Protein AF-A0A960H8Z3-F1 (afdb_monomer)

Radius of gyration: 17.89 Å; Cα contacts (8 Å, |Δi|>4): 20; chains: 1; bounding box: 33×20×44 Å

pLDDT: mean 96.85, std 4.16, range [67.88, 98.81]

Mean predicted aligned error: 3.14 Å

Solvent-accessible surface area (backbone atoms only — not comparable to full-atom values): 4376 Å² total; per-residue (Å²): 112,68,68,61,47,46,50,59,26,46,71,40,38,93,81,33,74,81,40,69,64,73,86,65,78,86,64,77,69,78,78,52,90,79,76,58,71,82,77,53,88,59,101,50,68,96,60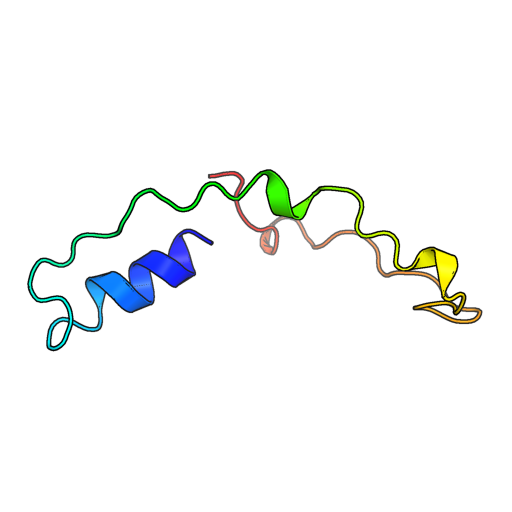,74,80,81,77,82,74,55,80,92,73,50,81,79,96,122

Secondary structure (DSSP, 8-state):
-HHHHHIIIII-TTT-TT-PPP-----GGGGS----GGG---TTTTS----PPPGGGSPP--

Sequence (62 aa):
FVQIKQHYYIVHADINPTGVVPKGPDLANWLTPHGREALGGSPFGDGTPPGPTRQEERVPVV

Foldseek 3Di:
DVVVQQCVLQVPCVVRVVSDRDPDDDDPCVPPDPPCCVVPDDPQVPDDDDDDDDPVPDDDPD

Nearest PDB structures (foldseek):
  4pts-assembly1_A  TM=9.804E-01  e=2.831E-05  Gordonia bronchialis DSM 43247
  3m1g-assembly1_A  TM=9.144E-01  e=2.855E-04  Corynebacterium glutamicum
  3m1g-assembly2_C  TM=9.315E-01  e=5.750E-04  Corynebacterium glutamicum

Structure (mmCIF, N/CA/C/O backbone):
data_AF-A0A960H8Z3-F1
#
_entry.id   AF-A0A960H8Z3-F1
#
loop_
_atom_site.group_PDB
_atom_site.id
_atom_site.type_symbol
_atom_site.label_atom_id
_atom_site.label_alt_id
_atom_site.label_comp_id
_atom_site.label_asym_id
_atom_site.label_entity_id
_atom_site.label_seq_id
_atom_site.pdbx_PDB_ins_code
_atom_site.Cartn_x
_atom_site.Cartn_y
_atom_site.Cartn_z
_atom_site.occupancy
_atom_site.B_iso_or_equiv
_atom_site.auth_seq_id
_atom_site.auth_comp_id
_atom_site.auth_asym_id
_atom_site.auth_atom_id
_atom_site.pdbx_PDB_model_num
ATOM 1 N N . PHE A 1 1 ? 2.368 -1.308 4.019 1.00 95.12 1 PHE A N 1
ATOM 2 C CA . PHE A 1 1 ? 1.015 -0.755 4.278 1.00 95.12 1 PHE A CA 1
ATOM 3 C C . PHE A 1 1 ? 0.551 -0.861 5.731 1.00 95.12 1 PHE A C 1
ATOM 5 O O . PHE A 1 1 ? -0.228 -0.013 6.152 1.00 95.12 1 PHE A O 1
ATOM 12 N N . VAL A 1 2 ? 1.018 -1.846 6.511 1.00 96.88 2 VAL A N 1
ATOM 13 C CA . VAL A 1 2 ? 0.613 -2.046 7.919 1.00 96.88 2 VAL A CA 1
ATOM 14 C C . VAL A 1 2 ? 0.725 -0.771 8.765 1.00 96.88 2 VAL A C 1
ATOM 16 O O . VAL A 1 2 ? -0.265 -0.355 9.359 1.00 96.88 2 VAL A O 1
ATOM 19 N N . GLN A 1 3 ? 1.884 -0.106 8.749 1.00 97.62 3 GLN A N 1
ATOM 20 C CA . GLN A 1 3 ? 2.122 1.102 9.551 1.00 97.62 3 GLN A CA 1
ATOM 21 C C . GLN A 1 3 ? 1.207 2.275 9.169 1.00 97.62 3 GLN A C 1
ATOM 23 O O . GLN A 1 3 ? 0.730 2.983 10.050 1.00 97.62 3 GLN A O 1
ATOM 28 N N . ILE A 1 4 ? 0.898 2.440 7.875 1.00 97.94 4 ILE A N 1
ATOM 29 C CA . ILE A 1 4 ? -0.057 3.457 7.401 1.00 97.94 4 ILE A CA 1
ATOM 30 C C . ILE A 1 4 ? -1.412 3.216 8.069 1.00 97.94 4 ILE A C 1
ATOM 32 O O . ILE A 1 4 ? -1.967 4.109 8.701 1.00 97.94 4 ILE A O 1
ATOM 36 N N . LYS A 1 5 ? -1.925 1.985 7.982 1.00 98.31 5 LYS A N 1
ATOM 37 C CA . LYS A 1 5 ? -3.222 1.631 8.568 1.00 98.31 5 LYS A CA 1
ATOM 38 C C . LYS A 1 5 ? -3.214 1.812 10.085 1.00 98.31 5 LYS A C 1
ATOM 40 O O . LYS A 1 5 ? -4.144 2.396 10.623 1.00 98.31 5 LYS A O 1
ATOM 45 N N . GLN A 1 6 ? -2.167 1.359 10.768 1.00 98.31 6 GLN A N 1
ATOM 46 C CA . GLN A 1 6 ? -2.046 1.518 12.217 1.00 98.31 6 GLN A CA 1
ATOM 47 C C . GLN A 1 6 ? -2.087 2.986 12.637 1.00 98.31 6 GLN A C 1
ATOM 49 O O . GLN A 1 6 ? -2.856 3.320 13.528 1.00 98.31 6 GLN A O 1
ATOM 54 N N . HIS A 1 7 ? -1.331 3.863 11.972 1.00 98.62 7 HIS A N 1
ATOM 55 C CA . HIS A 1 7 ? -1.343 5.284 12.305 1.00 98.62 7 HIS A CA 1
ATOM 56 C C . HIS A 1 7 ? -2.760 5.866 12.210 1.00 98.62 7 HIS A C 1
AT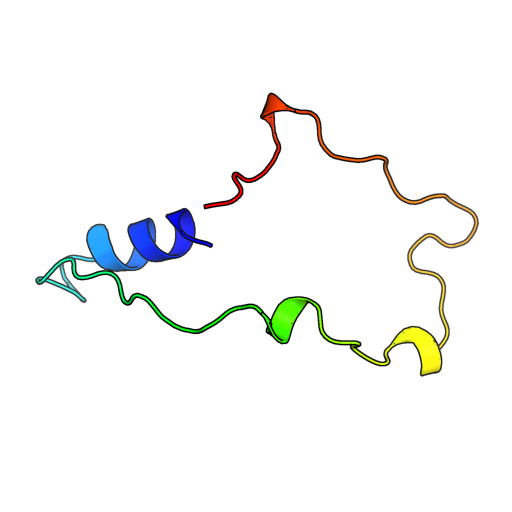OM 58 O O . HIS A 1 7 ? -3.279 6.372 13.200 1.00 98.62 7 HIS A O 1
ATOM 64 N N . TYR A 1 8 ? -3.426 5.707 11.065 1.00 98.75 8 TYR A N 1
ATOM 65 C CA . TYR A 1 8 ? -4.747 6.303 10.853 1.00 98.75 8 TYR A CA 1
ATOM 66 C C . TYR A 1 8 ? -5.847 5.694 11.728 1.00 98.75 8 TYR A C 1
ATOM 68 O O . TYR A 1 8 ? -6.704 6.430 12.207 1.00 98.75 8 TYR A O 1
ATOM 76 N N . TYR A 1 9 ? -5.853 4.375 11.937 1.00 98.75 9 TYR A N 1
ATOM 77 C CA . TYR A 1 9 ? -6.940 3.713 12.667 1.00 98.75 9 TYR A CA 1
ATOM 78 C C . TYR A 1 9 ? -6.748 3.700 14.185 1.00 98.75 9 TYR A C 1
ATOM 80 O O . TYR A 1 9 ? -7.739 3.522 14.888 1.00 98.75 9 TYR A O 1
ATOM 88 N N . ILE A 1 10 ? -5.523 3.889 14.690 1.00 98.62 10 ILE A N 1
ATOM 89 C CA . ILE A 1 10 ? -5.239 3.910 16.134 1.00 98.62 10 ILE A CA 1
ATOM 90 C C . ILE A 1 10 ? -5.118 5.344 16.654 1.00 98.62 10 ILE A C 1
ATOM 92 O O . ILE A 1 10 ? -5.679 5.653 17.700 1.00 98.62 10 ILE A O 1
ATOM 96 N N . VAL A 1 11 ? -4.390 6.225 15.956 1.00 98.81 11 VAL A N 1
ATOM 97 C CA . VAL A 1 11 ? -4.105 7.578 16.471 1.00 98.81 11 VAL A CA 1
ATOM 98 C C . VAL A 1 11 ? -5.330 8.487 16.382 1.00 98.81 11 VAL A C 1
ATOM 100 O O . VAL A 1 11 ? -5.551 9.292 17.281 1.00 98.81 11 VAL A O 1
ATOM 103 N N . HIS A 1 12 ? -6.162 8.350 15.345 1.00 98.75 12 HIS A N 1
ATOM 104 C CA . HIS A 1 12 ? -7.385 9.148 15.200 1.00 98.75 12 HIS A CA 1
ATOM 105 C C . HIS A 1 12 ? -8.539 8.599 16.053 1.00 98.75 12 HIS A C 1
ATOM 107 O O . HIS A 1 12 ? -9.575 8.196 15.523 1.00 98.75 12 HIS A O 1
ATOM 113 N N . ALA A 1 13 ? -8.372 8.597 17.377 1.00 98.56 13 ALA A N 1
ATOM 114 C CA . ALA A 1 13 ? -9.375 8.102 18.322 1.00 98.56 13 ALA A CA 1
ATOM 115 C C . ALA A 1 13 ? -10.699 8.889 18.272 1.00 98.56 13 ALA A C 1
ATOM 117 O O . ALA A 1 13 ? -11.758 8.309 18.495 1.00 98.56 13 ALA A O 1
ATOM 118 N N . ASP A 1 14 ? -10.661 10.171 17.896 1.00 98.69 14 ASP A N 1
ATOM 119 C CA . ASP A 1 14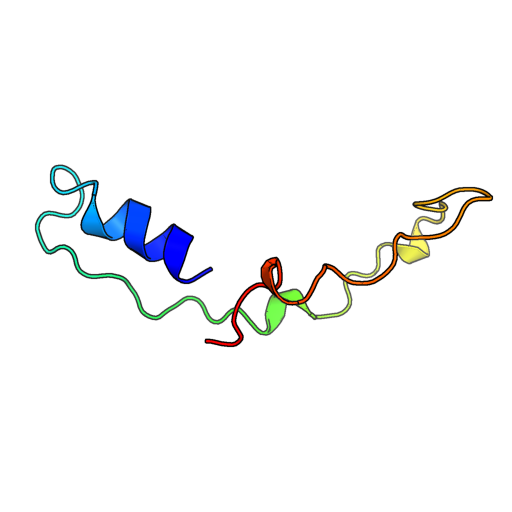 ? -11.868 10.993 17.720 1.00 98.69 14 ASP A CA 1
ATOM 120 C C . ASP A 1 14 ? -12.762 10.486 16.576 1.00 98.69 14 ASP A C 1
ATOM 122 O O . ASP A 1 14 ? -13.977 10.663 16.595 1.00 98.69 14 ASP A O 1
ATO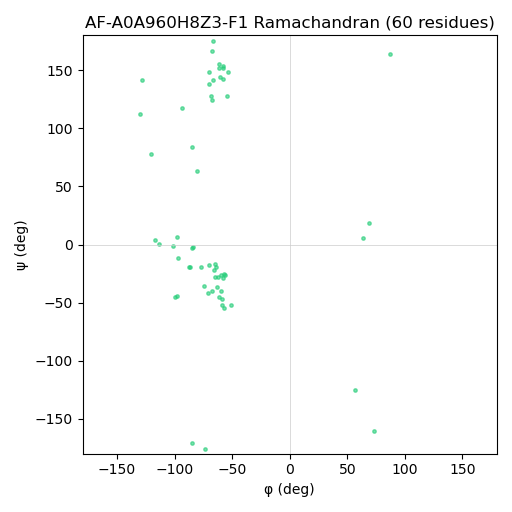M 126 N N . ILE A 1 15 ? -12.158 9.839 15.573 1.00 98.62 15 ILE A N 1
ATOM 127 C CA . ILE A 1 15 ? -12.853 9.296 14.399 1.00 98.62 15 ILE A CA 1
ATOM 128 C C . ILE A 1 15 ? -13.118 7.798 14.579 1.00 98.62 15 ILE A C 1
ATOM 130 O O . ILE A 1 15 ? -14.209 7.317 14.276 1.00 98.62 15 ILE A O 1
ATOM 134 N N . ASN A 1 16 ? -12.124 7.050 15.064 1.00 98.69 16 ASN A N 1
ATOM 135 C CA . ASN A 1 16 ? -12.213 5.620 15.332 1.00 98.69 16 ASN A CA 1
ATOM 136 C C . ASN A 1 16 ? -11.927 5.322 16.813 1.00 98.69 16 ASN A C 1
ATOM 138 O O . ASN A 1 16 ? -10.847 4.823 17.144 1.00 98.69 16 ASN A O 1
ATOM 142 N N . PRO A 1 17 ? -12.897 5.551 17.712 1.00 98.50 17 PRO A N 1
ATOM 143 C CA . PRO A 1 17 ? -12.702 5.336 19.147 1.00 98.50 17 PRO A CA 1
ATOM 144 C C . PRO A 1 17 ? -12.457 3.865 19.507 1.00 98.50 17 PRO A C 1
ATOM 146 O O . PRO A 1 17 ? -11.967 3.563 20.590 1.00 98.50 17 PRO A O 1
ATOM 149 N N . 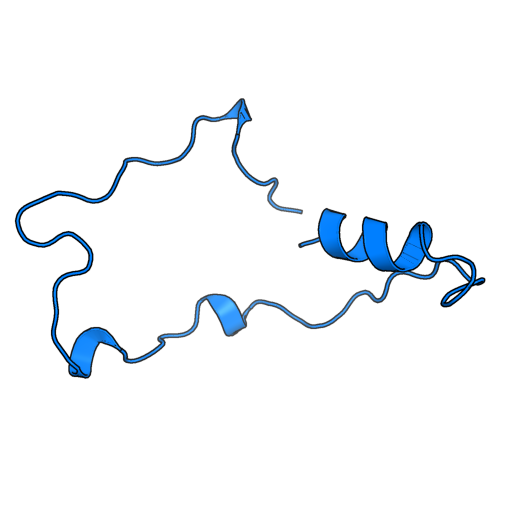THR A 1 18 ? -12.772 2.929 18.605 1.00 98.56 18 THR A N 1
ATOM 150 C CA . THR A 1 18 ? -12.516 1.497 18.818 1.00 98.56 18 THR A CA 1
ATOM 151 C C . THR A 1 18 ? -11.050 1.109 18.618 1.00 98.56 18 THR A C 1
ATOM 153 O O . THR A 1 18 ? -10.648 0.027 19.042 1.00 98.56 18 THR A O 1
ATOM 156 N N . GLY A 1 19 ? -10.262 1.934 17.915 1.00 98.31 19 GLY A N 1
ATOM 157 C CA . GLY A 1 19 ? -8.884 1.614 17.529 1.00 98.31 19 GLY A CA 1
ATOM 158 C C . GLY A 1 19 ? -8.744 0.419 16.573 1.00 98.31 19 GLY A C 1
ATOM 159 O O . GLY A 1 19 ? -7.626 -0.007 16.278 1.00 98.31 19 GLY A O 1
ATOM 160 N N . VAL A 1 20 ? -9.852 -0.158 16.087 1.00 98.69 20 VAL A N 1
ATOM 161 C CA . VAL A 1 20 ? -9.823 -1.348 15.230 1.00 98.69 20 VAL A CA 1
ATOM 162 C C . VAL A 1 20 ? -9.196 -1.004 13.885 1.00 98.69 20 VAL A C 1
ATOM 164 O O . VAL A 1 20 ? -9.676 -0.128 13.168 1.00 98.69 20 VAL A O 1
ATOM 167 N N . VAL A 1 21 ? -8.152 -1.749 13.522 1.00 98.62 21 VAL A N 1
ATOM 168 C CA . VAL A 1 21 ? -7.504 -1.668 12.212 1.00 98.62 21 VAL A CA 1
ATOM 169 C C . VAL A 1 21 ? -8.121 -2.728 11.292 1.00 98.62 21 VAL A C 1
ATOM 171 O O . VAL A 1 21 ? -7.984 -3.923 11.573 1.00 98.62 21 VAL A O 1
ATOM 174 N N . PRO A 1 22 ? -8.776 -2.352 10.179 1.00 98.25 22 PRO A N 1
ATOM 175 C CA . PRO A 1 22 ? -9.326 -3.324 9.238 1.00 98.25 22 PRO A CA 1
ATOM 176 C C . PRO A 1 22 ? -8.238 -4.254 8.694 1.00 98.25 22 PRO A C 1
ATOM 178 O O . PRO A 1 22 ? -7.128 -3.806 8.412 1.00 98.25 22 PRO A O 1
ATOM 181 N N . LYS A 1 23 ? -8.539 -5.543 8.491 1.00 97.31 23 LYS A N 1
ATOM 182 C CA . LYS A 1 23 ? -7.586 -6.477 7.857 1.00 97.31 23 LYS A CA 1
ATOM 183 C C . LYS A 1 23 ? -7.411 -6.200 6.363 1.00 97.31 23 LYS A C 1
ATOM 185 O O . LYS A 1 23 ? -6.279 -6.172 5.896 1.00 97.31 23 LYS A O 1
ATOM 190 N N . GLY A 1 24 ? -8.501 -5.917 5.653 1.00 96.38 24 GLY A N 1
ATOM 191 C CA . GLY A 1 24 ? -8.470 -5.572 4.231 1.00 96.38 24 GLY A CA 1
ATOM 192 C C . GLY A 1 24 ? -7.939 -4.157 3.933 1.00 96.38 24 GLY A C 1
ATOM 193 O O . GLY A 1 24 ? -7.531 -3.439 4.855 1.00 96.38 24 GLY A O 1
ATOM 194 N N . PRO A 1 25 ? -7.960 -3.737 2.658 1.00 96.88 25 PRO A N 1
ATOM 195 C CA . PRO A 1 25 ? -8.236 -4.573 1.482 1.00 96.88 25 PRO A CA 1
ATOM 196 C C . PRO A 1 25 ? -7.125 -5.610 1.243 1.00 96.88 25 PRO A C 1
ATOM 198 O O . PRO A 1 25 ? -6.052 -5.513 1.839 1.00 96.88 25 PRO A O 1
ATOM 201 N N . ASP A 1 26 ? -7.389 -6.595 0.382 1.00 97.12 26 ASP A N 1
ATOM 202 C CA . ASP A 1 26 ? -6.310 -7.374 -0.235 1.00 97.12 26 ASP A CA 1
ATOM 203 C C . ASP A 1 26 ? -5.497 -6.458 -1.166 1.00 97.12 26 ASP A C 1
ATOM 205 O O . ASP A 1 26 ? -6.051 -5.571 -1.817 1.00 97.12 26 ASP A O 1
ATOM 209 N N . LEU A 1 27 ? -4.180 -6.645 -1.178 1.00 96.38 27 LE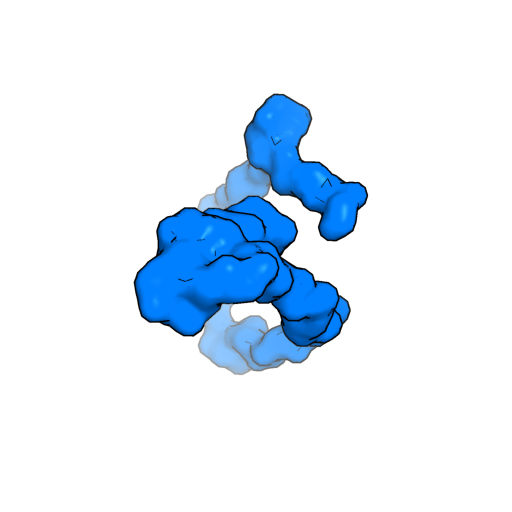U A N 1
ATOM 210 C CA . LEU A 1 27 ? -3.214 -5.804 -1.882 1.00 96.38 27 LEU A CA 1
ATOM 211 C C . LEU A 1 27 ? -2.515 -6.540 -3.027 1.00 96.38 27 LEU A C 1
ATOM 213 O O . LEU A 1 27 ? -1.677 -5.941 -3.703 1.00 96.38 27 LEU A O 1
ATOM 217 N N . ALA A 1 28 ? -2.845 -7.813 -3.269 1.00 96.38 28 ALA A N 1
ATOM 218 C CA . ALA A 1 28 ? -2.236 -8.608 -4.336 1.00 96.38 28 ALA A CA 1
ATOM 219 C C . ALA A 1 28 ? -2.385 -7.964 -5.729 1.00 96.38 28 ALA A C 1
ATOM 221 O O . ALA A 1 28 ? -1.540 -8.154 -6.604 1.00 96.38 28 ALA A O 1
ATOM 222 N N . ASN A 1 29 ? -3.422 -7.145 -5.928 1.00 96.94 29 ASN A N 1
ATOM 223 C CA . ASN A 1 29 ? -3.674 -6.453 -7.188 1.00 96.94 29 ASN A CA 1
ATOM 224 C C . ASN A 1 29 ? -2.602 -5.407 -7.554 1.00 96.94 29 ASN A C 1
ATOM 226 O O . ASN A 1 29 ? -2.458 -5.098 -8.735 1.00 96.94 29 ASN A O 1
ATOM 230 N N . TRP A 1 30 ? -1.824 -4.888 -6.595 1.00 97.00 30 TRP A N 1
ATOM 231 C CA . TRP A 1 30 ? -0.767 -3.897 -6.861 1.00 97.00 30 TRP A CA 1
ATOM 232 C C . TRP A 1 30 ? 0.316 -4.384 -7.828 1.00 97.00 30 TRP A C 1
ATOM 234 O O . TRP A 1 30 ? 0.952 -3.565 -8.485 1.00 97.00 30 TRP A O 1
ATOM 244 N N . LEU A 1 31 ? 0.532 -5.698 -7.907 1.00 97.19 31 LEU A N 1
ATOM 245 C CA . LEU A 1 31 ? 1.554 -6.308 -8.762 1.00 97.19 31 LEU A CA 1
ATOM 246 C C . LEU A 1 31 ? 0.990 -6.827 -10.091 1.00 97.19 31 LEU A C 1
ATOM 248 O O . LEU A 1 31 ? 1.704 -7.474 -10.855 1.00 97.19 31 LEU A O 1
ATOM 252 N N . THR A 1 32 ? -0.287 -6.566 -10.373 1.00 98.19 32 THR A N 1
ATOM 253 C CA . THR A 1 32 ? -0.885 -6.932 -11.660 1.00 98.19 32 THR A CA 1
ATOM 254 C C . THR A 1 32 ? -0.321 -6.060 -12.790 1.00 98.19 32 THR A C 1
ATOM 256 O O . THR A 1 32 ? 0.033 -4.900 -12.553 1.00 98.19 32 THR A O 1
ATOM 259 N N . PRO A 1 33 ? -0.207 -6.586 -14.026 1.00 98.38 33 PRO A N 1
ATOM 260 C CA . PRO A 1 33 ? 0.253 -5.798 -15.168 1.00 98.38 33 PRO A CA 1
ATOM 261 C C . PRO A 1 33 ? -0.583 -4.528 -15.366 1.00 98.38 33 PRO A C 1
ATOM 263 O O . PRO A 1 33 ? -1.807 -4.595 -15.460 1.00 98.38 33 PRO A O 1
ATOM 266 N N . HIS A 1 34 ? 0.082 -3.371 -15.456 1.00 97.69 34 HIS A N 1
ATOM 267 C CA . HIS A 1 34 ? -0.593 -2.071 -15.554 1.00 97.69 34 HIS A CA 1
ATOM 268 C C . HIS A 1 34 ? -0.745 -1.534 -16.992 1.00 97.69 34 HIS A C 1
ATOM 270 O O . HIS A 1 34 ? -1.435 -0.537 -17.183 1.00 97.69 34 HIS A O 1
ATOM 276 N N . GLY A 1 35 ? -0.079 -2.120 -17.997 1.00 98.00 35 GLY A N 1
ATOM 277 C CA . GLY A 1 35 ? -0.275 -1.790 -19.421 1.00 98.00 35 GLY A CA 1
ATOM 278 C C . GLY A 1 35 ? 0.204 -0.403 -19.878 1.00 98.00 35 GLY A C 1
ATOM 279 O O . GLY A 1 35 ? -0.246 0.099 -20.905 1.00 98.00 35 GLY A O 1
ATOM 280 N N . ARG A 1 36 ? 1.085 0.263 -19.121 1.00 98.19 36 ARG A N 1
ATOM 281 C CA . ARG A 1 36 ? 1.464 1.670 -19.400 1.00 98.19 36 ARG A CA 1
ATOM 282 C C . ARG A 1 36 ? 2.617 1.780 -20.388 1.00 98.19 36 ARG A C 1
ATOM 284 O O . ARG A 1 36 ? 2.788 2.819 -21.009 1.00 98.19 36 ARG A O 1
ATOM 291 N N . GLU A 1 37 ? 3.364 0.701 -20.561 1.00 96.94 37 GLU A N 1
ATOM 292 C CA . GLU A 1 37 ? 4.418 0.544 -21.554 1.0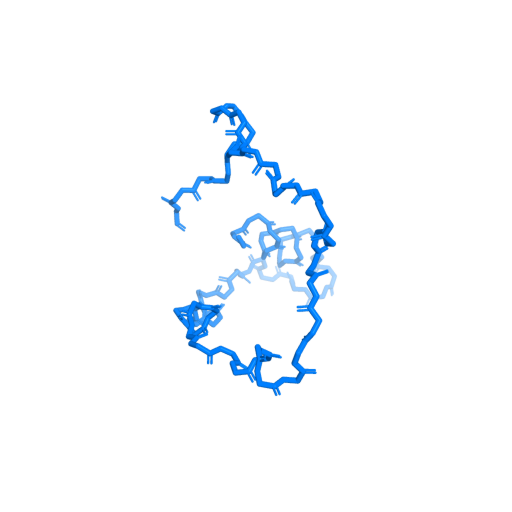0 96.94 37 GLU A CA 1
ATOM 293 C C . GLU A 1 37 ? 3.914 0.747 -22.990 1.00 96.94 37 GLU A C 1
ATOM 295 O O . GLU A 1 37 ? 4.655 1.250 -23.830 1.00 96.94 37 GLU A O 1
ATOM 300 N N . ALA A 1 38 ? 2.636 0.452 -23.263 1.00 97.81 38 ALA A N 1
ATOM 301 C CA . ALA A 1 38 ? 2.018 0.669 -24.572 1.00 97.81 38 ALA A CA 1
ATOM 302 C C . ALA A 1 38 ? 1.953 2.153 -24.979 1.00 97.81 38 ALA A C 1
ATOM 304 O O . ALA A 1 38 ? 1.819 2.464 -26.160 1.00 97.81 38 ALA A O 1
ATOM 305 N N . LEU A 1 39 ? 2.060 3.072 -24.014 1.00 97.75 39 LEU A N 1
ATOM 306 C CA . LEU A 1 39 ? 2.077 4.516 -24.255 1.00 97.75 39 LEU A CA 1
ATOM 307 C C . LEU A 1 39 ? 3.479 5.041 -24.619 1.00 97.75 39 LEU A C 1
ATOM 309 O O . LEU A 1 39 ? 3.632 6.229 -24.897 1.00 97.75 39 LEU A O 1
ATOM 313 N N . GLY A 1 40 ? 4.498 4.174 -24.628 1.00 96.06 40 GLY A N 1
ATOM 314 C CA . GLY A 1 40 ? 5.891 4.548 -24.857 1.00 96.06 40 GLY A CA 1
ATOM 315 C C . GLY A 1 40 ? 6.529 5.282 -23.670 1.00 96.06 40 GLY A C 1
ATOM 316 O O . GLY A 1 40 ? 6.060 5.213 -22.534 1.00 96.06 40 GLY A O 1
ATOM 317 N N . GLY A 1 41 ? 7.627 5.991 -23.944 1.00 95.88 41 GLY A N 1
ATOM 318 C CA . GLY A 1 41 ? 8.428 6.696 -22.940 1.00 95.88 41 GLY A CA 1
ATOM 319 C C . GLY A 1 41 ? 9.507 5.827 -22.282 1.00 95.88 41 GLY A C 1
ATOM 320 O O . GLY A 1 41 ? 9.493 4.602 -22.365 1.00 95.88 41 GLY A O 1
ATOM 321 N N . SER A 1 42 ? 10.467 6.484 -21.627 1.00 95.38 42 SER A N 1
ATOM 322 C CA . SER A 1 42 ? 11.517 5.834 -20.837 1.00 95.38 42 SER A CA 1
ATOM 323 C C . SER A 1 42 ? 11.578 6.503 -19.463 1.00 95.38 42 SER A C 1
ATOM 325 O O . SER A 1 42 ? 11.972 7.669 -19.396 1.00 95.38 42 SER A O 1
ATOM 327 N N . PRO A 1 43 ? 11.207 5.813 -18.363 1.00 96.44 43 PRO A N 1
ATOM 328 C CA . PRO A 1 43 ? 11.221 6.407 -17.024 1.00 96.44 43 PRO A CA 1
ATOM 329 C C . PRO A 1 43 ? 12.589 6.958 -16.604 1.00 96.44 43 PRO A C 1
ATOM 331 O O . PRO A 1 43 ? 12.653 7.864 -15.780 1.00 96.44 43 PRO A O 1
ATOM 334 N N . PHE A 1 44 ? 13.668 6.420 -17.178 1.00 97.19 44 PHE A N 1
ATOM 335 C CA . PHE A 1 44 ? 15.043 6.807 -16.865 1.00 97.19 44 PHE A CA 1
ATOM 336 C C . PHE A 1 44 ? 15.793 7.422 -18.058 1.00 97.19 44 PHE A C 1
ATOM 338 O O . PHE A 1 44 ? 16.968 7.747 -17.916 1.00 97.19 44 PHE A O 1
ATOM 3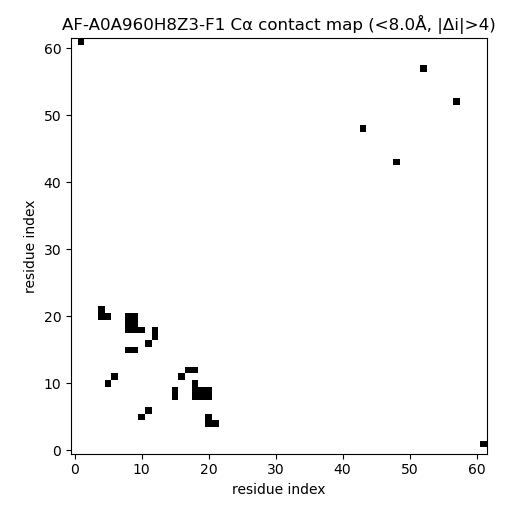45 N N . GLY A 1 45 ? 15.143 7.621 -19.213 1.00 95.88 45 GLY A N 1
ATOM 346 C CA . GLY A 1 45 ? 15.802 8.118 -20.428 1.00 95.88 45 GLY A CA 1
ATOM 347 C C . GLY A 1 45 ? 16.973 7.220 -20.842 1.00 95.88 45 GLY A C 1
ATOM 348 O O . GLY A 1 45 ? 16.785 6.011 -20.971 1.00 95.88 45 GLY A O 1
ATOM 349 N N . ASP A 1 46 ? 18.157 7.824 -20.985 1.00 97.25 46 ASP A N 1
ATOM 350 C CA . ASP A 1 46 ? 19.439 7.144 -21.244 1.00 97.25 46 ASP A CA 1
ATOM 351 C C . ASP A 1 46 ? 20.138 6.645 -19.958 1.00 97.25 46 ASP A C 1
ATOM 353 O O . ASP A 1 46 ? 21.213 6.048 -20.008 1.00 97.25 46 ASP A O 1
ATOM 357 N N . GLY A 1 47 ? 19.562 6.927 -18.785 1.00 97.25 47 GLY A N 1
ATOM 358 C CA . GLY A 1 47 ? 20.067 6.508 -17.481 1.00 97.25 47 GLY A CA 1
ATOM 359 C C . GLY A 1 47 ? 19.620 5.101 -17.072 1.00 97.25 47 GLY A C 1
ATOM 360 O O . GLY A 1 47 ? 19.039 4.339 -17.842 1.00 97.25 47 GLY A O 1
ATOM 361 N N . THR A 1 48 ? 19.884 4.738 -15.815 1.00 97.19 48 THR A N 1
ATOM 362 C CA . THR A 1 48 ? 19.556 3.415 -15.255 1.00 97.19 48 THR A CA 1
ATOM 363 C C . THR A 1 48 ? 18.771 3.569 -13.947 1.00 97.19 48 THR A C 1
ATOM 365 O O . THR A 1 48 ? 19.089 4.469 -13.165 1.00 97.19 48 THR A O 1
ATOM 368 N N . PRO A 1 49 ? 17.763 2.712 -13.678 1.00 97.25 49 PRO A N 1
ATOM 369 C CA . PRO A 1 49 ? 17.097 2.673 -12.382 1.00 97.25 49 PRO A CA 1
ATOM 370 C C . PRO A 1 49 ? 18.092 2.506 -11.225 1.00 97.25 49 PRO A C 1
ATOM 372 O O . PRO A 1 49 ? 19.114 1.832 -11.391 1.00 97.25 49 PRO A O 1
ATOM 375 N N . PRO A 1 50 ? 17.796 3.059 -10.036 1.00 97.62 50 PRO A N 1
ATOM 376 C CA . PRO A 1 50 ? 18.607 2.781 -8.861 1.00 97.62 50 PRO A CA 1
ATOM 377 C C . PRO A 1 50 ? 18.571 1.286 -8.521 1.00 97.62 50 PRO A C 1
ATOM 379 O O . PRO A 1 50 ? 17.617 0.571 -8.836 1.00 97.62 50 PRO A O 1
ATOM 382 N N . GLY A 1 51 ? 19.614 0.825 -7.832 1.00 97.88 51 GLY A N 1
ATOM 383 C CA . GLY A 1 51 ? 19.620 -0.506 -7.237 1.00 97.88 51 GLY A CA 1
ATOM 384 C C . GLY A 1 51 ? 18.589 -0.652 -6.105 1.00 97.88 51 GLY A C 1
ATOM 385 O O . GLY A 1 51 ? 17.940 0.320 -5.708 1.00 97.88 51 GLY A O 1
ATOM 386 N N . PRO A 1 52 ? 18.440 -1.867 -5.550 1.00 97.12 52 PRO A N 1
ATOM 387 C CA . PRO A 1 52 ? 17.561 -2.115 -4.411 1.00 9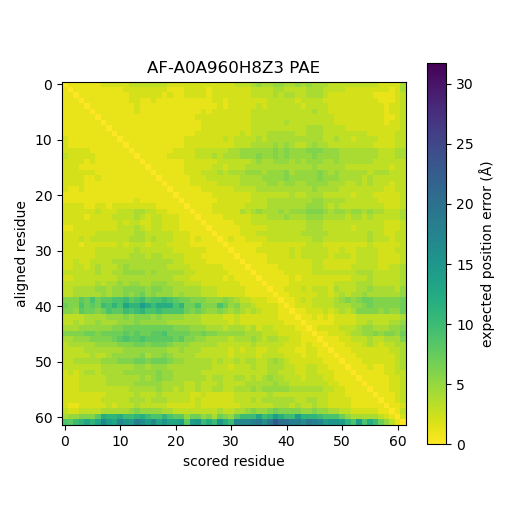7.12 52 PRO A CA 1
ATOM 388 C C . PRO A 1 52 ? 17.919 -1.259 -3.189 1.00 97.12 52 PRO A C 1
ATOM 390 O O . PRO A 1 52 ? 19.082 -0.910 -2.984 1.00 97.12 52 PRO A O 1
ATOM 393 N N . THR A 1 53 ? 16.932 -0.997 -2.330 1.00 97.56 53 THR A N 1
ATOM 394 C CA . THR A 1 53 ? 17.166 -0.315 -1.050 1.00 97.56 53 THR A CA 1
ATOM 395 C C . THR A 1 53 ? 18.100 -1.117 -0.139 1.00 97.56 53 THR A C 1
ATOM 397 O O . THR A 1 53 ? 18.155 -2.361 -0.195 1.00 97.56 53 THR A O 1
ATOM 400 N N . ARG A 1 54 ? 18.829 -0.390 0.722 1.00 98.12 54 ARG A N 1
ATOM 401 C CA . ARG A 1 54 ? 19.679 -0.978 1.765 1.00 98.12 54 ARG A CA 1
ATOM 402 C C . ARG A 1 54 ? 18.848 -1.855 2.689 1.00 98.12 54 ARG A C 1
ATOM 404 O O . ARG A 1 54 ? 17.648 -1.642 2.840 1.00 98.12 54 ARG A O 1
ATOM 411 N N . GLN A 1 55 ? 19.472 -2.861 3.289 1.00 97.50 55 GLN A N 1
ATOM 412 C CA . GLN A 1 55 ? 18.748 -3.889 4.035 1.00 97.50 55 GLN A CA 1
ATOM 413 C C . GLN A 1 55 ? 17.934 -3.303 5.198 1.00 97.50 55 GLN A C 1
ATOM 415 O O . GLN A 1 55 ? 16.791 -3.703 5.401 1.00 97.50 55 GLN A O 1
ATOM 420 N N . GLU A 1 56 ? 18.501 -2.331 5.903 1.00 97.50 56 GLU A N 1
ATOM 421 C CA . GLU A 1 56 ? 17.909 -1.601 7.024 1.00 97.50 56 GLU A CA 1
ATOM 422 C C . GLU A 1 56 ? 16.772 -0.647 6.618 1.00 97.50 56 GLU A C 1
ATOM 424 O O . GLU A 1 56 ? 15.957 -0.264 7.452 1.00 97.50 56 GLU A O 1
ATOM 429 N N . GLU A 1 57 ? 16.685 -0.303 5.333 1.00 97.81 57 GLU A N 1
ATOM 430 C CA . GLU A 1 57 ? 15.654 0.569 4.758 1.00 97.81 57 GLU A CA 1
ATOM 431 C C . GLU A 1 57 ? 14.557 -0.230 4.028 1.00 97.81 57 GLU A C 1
ATOM 433 O O . GLU A 1 57 ? 13.614 0.345 3.479 1.00 97.81 57 GLU A O 1
ATOM 438 N N . ARG A 1 58 ? 14.657 -1.566 3.970 1.00 97.38 58 ARG A N 1
ATOM 439 C CA . ARG A 1 58 ? 13.641 -2.400 3.315 1.00 97.38 58 ARG A CA 1
ATOM 440 C C . ARG A 1 58 ? 12.350 -2.420 4.120 1.00 97.38 58 ARG A C 1
ATOM 442 O O . ARG A 1 58 ? 12.342 -2.599 5.334 1.00 97.38 58 ARG A O 1
ATOM 449 N N . VAL A 1 59 ? 11.235 -2.329 3.403 1.00 96.50 59 VAL A N 1
ATOM 450 C CA . VAL A 1 59 ? 9.908 -2.529 3.986 1.00 96.50 59 VAL A CA 1
ATOM 451 C C . VAL A 1 59 ? 9.761 -4.007 4.384 1.00 96.50 59 VAL A C 1
ATOM 453 O O . VAL A 1 59 ? 9.995 -4.871 3.535 1.00 96.50 59 VAL A O 1
ATOM 456 N N . PRO A 1 60 ? 9.376 -4.328 5.634 1.00 95.19 60 PRO A N 1
ATOM 457 C CA . PRO A 1 60 ? 9.177 -5.712 6.059 1.00 95.19 60 PRO A CA 1
ATOM 458 C C . PRO A 1 60 ? 8.083 -6.430 5.254 1.00 95.19 60 PRO A C 1
ATOM 460 O O . PRO A 1 60 ? 7.061 -5.832 4.911 1.00 95.19 60 PRO A O 1
ATOM 463 N N . VAL A 1 61 ? 8.288 -7.727 4.999 1.00 84.62 61 VAL A N 1
ATOM 464 C CA . VAL A 1 61 ? 7.293 -8.626 4.392 1.00 84.62 61 VAL A CA 1
ATOM 465 C C . VAL A 1 61 ? 6.394 -9.142 5.518 1.00 84.62 61 VAL A C 1
ATOM 467 O O . VAL A 1 61 ? 6.675 -10.174 6.121 1.00 84.62 61 VAL A O 1
ATOM 470 N N . VAL A 1 62 ? 5.385 -8.355 5.881 1.00 67.88 62 VAL A N 1
ATOM 471 C CA . VAL A 1 62 ? 4.412 -8.644 6.952 1.00 67.88 62 VAL A CA 1
ATOM 472 C C . VAL A 1 62 ? 2.991 -8.593 6.432 1.00 67.88 62 VAL A C 1
ATOM 474 O O . VAL A 1 62 ? 2.708 -7.711 5.587 1.00 67.88 62 VAL A O 1
#